Protein AF-A0A529N455-F1 (afdb_monomer_lite)

Structure (mmCIF, N/CA/C/O backbone):
data_AF-A0A529N455-F1
#
_entry.id   AF-A0A529N455-F1
#
loop_
_atom_site.group_PDB
_atom_site.id
_atom_site.type_symbol
_atom_site.label_atom_id
_atom_site.label_alt_id
_atom_site.label_comp_id
_atom_site.label_asym_id
_atom_site.label_entity_id
_atom_site.label_seq_id
_atom_site.pdbx_PDB_ins_code
_atom_site.Cartn_x
_atom_site.Cartn_y
_atom_site.Cartn_z
_atom_site.occupancy
_atom_site.B_iso_or_equiv
_atom_site.auth_seq_id
_atom_site.auth_comp_id
_atom_site.auth_asym_id
_atom_site.auth_atom_id
_atom_site.pdbx_PDB_model_num
ATOM 1 N N . MET A 1 1 ? -19.199 -0.300 16.831 1.00 49.59 1 MET A N 1
ATOM 2 C CA . MET A 1 1 ? -18.132 -1.034 16.120 1.00 49.59 1 MET A CA 1
ATOM 3 C C . MET A 1 1 ? -16.818 -0.425 16.566 1.00 49.59 1 MET A C 1
ATOM 5 O O . MET A 1 1 ? -16.733 0.795 16.595 1.00 49.59 1 MET A O 1
ATOM 9 N N . SER A 1 2 ? -15.924 -1.233 17.130 1.00 63.84 2 SER A N 1
ATOM 10 C CA . SER A 1 2 ? -14.846 -0.767 18.006 1.00 63.84 2 SER A CA 1
ATOM 11 C C . SER A 1 2 ? -13.664 -0.198 17.222 1.00 63.84 2 SER A C 1
ATOM 13 O O . SER A 1 2 ? -13.369 -0.638 16.115 1.00 63.84 2 SER A O 1
ATOM 15 N N . LEU A 1 3 ? -12.946 0.736 17.848 1.00 68.25 3 LEU A N 1
ATOM 16 C CA . LEU A 1 3 ? -11.662 1.279 17.389 1.00 68.25 3 LEU A CA 1
ATOM 17 C C . LEU A 1 3 ? -10.655 0.174 16.989 1.00 68.25 3 LEU A C 1
ATOM 19 O O . LEU A 1 3 ? -9.841 0.360 16.092 1.00 68.25 3 LEU A O 1
ATOM 23 N N . ALA A 1 4 ? -10.769 -1.008 17.605 1.00 73.38 4 ALA A N 1
ATOM 24 C CA . ALA A 1 4 ? -9.953 -2.180 17.304 1.00 73.38 4 ALA A CA 1
ATOM 25 C C . ALA A 1 4 ? -10.152 -2.728 15.878 1.00 73.38 4 ALA A C 1
ATOM 27 O O . ALA A 1 4 ? -9.189 -3.188 15.277 1.00 73.38 4 ALA A O 1
ATOM 28 N N . SER A 1 5 ? -11.365 -2.662 15.312 1.00 81.00 5 SER A N 1
ATOM 29 C CA . SER A 1 5 ? -11.602 -3.121 13.934 1.00 81.00 5 SER A CA 1
ATOM 30 C C . SER A 1 5 ? -10.922 -2.217 12.906 1.00 81.00 5 SER A C 1
ATOM 32 O O . SER A 1 5 ? -10.418 -2.706 11.903 1.00 81.00 5 SER A O 1
ATOM 34 N N . HIS A 1 6 ? -10.860 -0.912 13.177 1.00 81.88 6 HIS A N 1
ATOM 35 C CA . HIS A 1 6 ? -10.208 0.042 12.285 1.00 81.88 6 HIS A CA 1
ATOM 36 C C . HIS A 1 6 ? -8.688 -0.166 12.239 1.00 81.88 6 HIS A C 1
ATOM 38 O O . HIS A 1 6 ? -8.107 -0.210 11.159 1.00 81.88 6 HIS A O 1
ATOM 44 N N . LEU A 1 7 ? -8.060 -0.384 13.399 1.00 84.38 7 LEU A N 1
ATOM 45 C CA . LEU A 1 7 ? -6.632 -0.708 13.480 1.00 84.38 7 LEU A CA 1
ATOM 46 C C . LEU A 1 7 ? -6.290 -2.040 12.792 1.00 84.38 7 LEU A C 1
ATOM 48 O O . LEU A 1 7 ? -5.285 -2.108 12.089 1.00 84.38 7 LEU A O 1
ATOM 52 N N . ASP A 1 8 ? -7.127 -3.076 12.935 1.00 87.94 8 ASP A N 1
ATOM 53 C CA . ASP A 1 8 ? -6.906 -4.371 12.264 1.00 87.94 8 ASP A CA 1
ATOM 54 C C . ASP A 1 8 ? -6.989 -4.239 10.732 1.00 87.94 8 ASP A C 1
ATOM 56 O O . ASP A 1 8 ? -6.163 -4.784 9.997 1.00 87.94 8 ASP A O 1
ATOM 60 N N . GLU A 1 9 ? -7.943 -3.450 10.229 1.00 88.88 9 GLU A N 1
ATOM 61 C CA . GLU A 1 9 ? -8.053 -3.145 8.799 1.00 88.88 9 GLU A CA 1
ATOM 62 C C . GLU A 1 9 ? -6.850 -2.354 8.273 1.00 88.88 9 GLU A C 1
ATOM 64 O O . GLU A 1 9 ? -6.351 -2.653 7.184 1.00 88.88 9 GLU A O 1
ATOM 69 N N . LEU A 1 10 ? -6.369 -1.363 9.029 1.00 89.69 10 LEU A N 1
ATOM 70 C CA . LEU A 1 10 ? -5.183 -0.589 8.663 1.00 89.69 10 LEU A CA 1
ATOM 71 C C . LEU A 1 10 ? -3.930 -1.468 8.632 1.00 89.69 10 LEU A C 1
ATOM 73 O O . LEU A 1 10 ? -3.165 -1.400 7.670 1.00 89.69 10 LEU A O 1
ATOM 77 N N . GLN A 1 11 ? -3.750 -2.353 9.616 1.00 88.25 11 GLN A N 1
ATOM 78 C CA . GLN A 1 11 ? -2.635 -3.304 9.634 1.00 88.25 11 GLN A CA 1
ATOM 79 C C . GLN A 1 11 ? -2.673 -4.272 8.448 1.00 88.25 11 GLN A C 1
ATOM 81 O O . GLN A 1 11 ? -1.636 -4.512 7.823 1.00 88.25 11 GLN A O 1
ATOM 86 N N . ARG A 1 12 ? -3.854 -4.794 8.091 1.00 91.12 12 ARG A N 1
ATOM 87 C CA . ARG A 1 12 ? -4.021 -5.637 6.896 1.00 91.12 12 ARG A CA 1
ATOM 88 C C . ARG A 1 12 ? -3.621 -4.889 5.627 1.00 91.12 12 ARG A C 1
ATOM 90 O O . ARG A 1 12 ? -2.768 -5.372 4.888 1.00 91.12 12 ARG A O 1
ATOM 97 N N . LYS A 1 13 ? -4.156 -3.680 5.423 1.00 90.94 13 LYS A N 1
ATOM 98 C CA . LYS A 1 13 ? -3.815 -2.848 4.257 1.00 90.94 13 LYS A CA 1
ATOM 99 C C . LYS A 1 13 ? -2.328 -2.502 4.207 1.00 90.94 13 LYS A C 1
ATOM 101 O O . LYS A 1 13 ? -1.749 -2.499 3.126 1.00 90.94 13 LYS A O 1
ATOM 106 N N . HIS A 1 14 ? -1.700 -2.222 5.349 1.00 91.12 14 HIS A N 1
ATOM 107 C CA . HIS A 1 14 ? -0.261 -1.971 5.407 1.00 91.12 14 HIS A CA 1
ATOM 108 C C . HIS A 1 14 ? 0.538 -3.182 4.899 1.00 91.12 14 HIS A C 1
ATOM 110 O O . HIS A 1 14 ? 1.444 -3.017 4.083 1.00 91.12 14 HIS A O 1
ATOM 116 N N . GLY A 1 15 ? 0.182 -4.393 5.342 1.00 90.75 15 GLY A N 1
ATOM 117 C CA . GLY A 1 15 ? 0.824 -5.631 4.889 1.00 90.75 15 GLY A CA 1
ATOM 118 C C . GLY A 1 15 ? 0.625 -5.910 3.396 1.00 90.75 15 GLY A C 1
ATOM 119 O O . GLY A 1 15 ? 1.563 -6.334 2.719 1.00 90.75 15 GLY A O 1
ATOM 120 N N . ASP A 1 16 ? -0.563 -5.623 2.864 1.00 93.06 16 ASP A N 1
ATOM 121 C CA . ASP A 1 16 ? -0.853 -5.776 1.434 1.00 93.06 16 ASP A CA 1
ATOM 122 C C . ASP A 1 16 ? -0.025 -4.797 0.586 1.00 93.06 16 ASP A C 1
ATOM 124 O O . ASP A 1 16 ? 0.615 -5.208 -0.382 1.00 93.06 16 ASP A O 1
ATOM 128 N N . ILE A 1 17 ? 0.068 -3.526 0.999 1.00 91.44 17 ILE A N 1
ATOM 129 C CA . ILE A 1 17 ? 0.893 -2.521 0.308 1.00 91.44 17 ILE A CA 1
ATOM 130 C C . ILE A 1 17 ? 2.383 -2.874 0.378 1.00 91.44 17 ILE A C 1
ATOM 132 O O . ILE A 1 17 ? 3.115 -2.626 -0.577 1.00 91.44 17 ILE A O 1
ATOM 136 N N . GLU A 1 18 ? 2.866 -3.449 1.484 1.00 90.81 18 GLU A N 1
ATOM 137 C CA . GLU A 1 18 ? 4.250 -3.931 1.563 1.00 90.81 18 GLU A CA 1
ATOM 138 C C . GLU A 1 18 ? 4.539 -5.054 0.569 1.00 90.81 18 GLU A C 1
ATOM 140 O O . GLU A 1 18 ? 5.607 -5.052 -0.050 1.00 90.81 18 GLU A O 1
ATOM 145 N N . ARG A 1 19 ? 3.600 -5.988 0.396 1.00 91.88 19 ARG A N 1
ATOM 146 C CA . ARG A 1 19 ? 3.709 -7.043 -0.616 1.00 91.88 19 ARG A CA 1
ATOM 147 C C . ARG A 1 19 ? 3.718 -6.469 -2.023 1.00 91.88 19 ARG A C 1
ATOM 149 O O . ARG A 1 19 ? 4.670 -6.729 -2.750 1.00 91.88 19 ARG A O 1
ATOM 156 N N . GLU A 1 20 ? 2.738 -5.632 -2.359 1.00 90.38 20 GLU A N 1
ATOM 157 C CA . GLU A 1 20 ? 2.668 -4.966 -3.665 1.00 90.38 20 GLU A CA 1
ATOM 158 C C . GLU A 1 20 ? 3.949 -4.182 -3.959 1.00 90.38 20 GLU A C 1
ATOM 160 O O . GLU A 1 20 ? 4.502 -4.288 -5.048 1.00 90.38 20 GLU A O 1
ATOM 165 N N . LEU A 1 21 ? 4.476 -3.446 -2.975 1.00 89.56 21 LEU A N 1
ATOM 166 C CA . LEU A 1 21 ? 5.719 -2.694 -3.126 1.00 89.56 21 LEU A CA 1
ATOM 167 C C . LEU A 1 21 ? 6.923 -3.611 -3.366 1.00 89.56 21 LEU A C 1
ATOM 169 O O . LEU A 1 21 ? 7.781 -3.288 -4.183 1.00 89.56 21 LEU A O 1
ATOM 173 N N . THR A 1 22 ? 7.004 -4.731 -2.650 1.00 90.12 22 THR A N 1
ATOM 174 C CA . THR A 1 22 ? 8.105 -5.691 -2.792 1.00 90.12 22 THR A CA 1
ATOM 175 C C . THR A 1 22 ? 8.065 -6.361 -4.163 1.00 90.12 22 THR A C 1
ATOM 177 O O . THR A 1 22 ? 9.092 -6.443 -4.833 1.00 90.12 22 THR A O 1
ATOM 180 N N . ASP A 1 23 ? 6.882 -6.776 -4.612 1.00 90.69 23 ASP A N 1
ATOM 181 C CA . ASP A 1 23 ? 6.679 -7.374 -5.931 1.00 90.69 23 ASP A CA 1
ATOM 182 C C . ASP A 1 23 ? 6.978 -6.365 -7.046 1.00 90.69 23 ASP A C 1
ATOM 184 O O . ASP A 1 23 ? 7.693 -6.682 -7.996 1.00 90.69 23 ASP A O 1
ATOM 188 N N . ALA A 1 24 ? 6.522 -5.121 -6.880 1.00 89.06 24 ALA A N 1
ATOM 189 C CA . ALA A 1 24 ? 6.783 -4.022 -7.797 1.00 89.06 24 ALA A CA 1
ATOM 190 C C . ALA A 1 24 ? 8.283 -3.693 -7.891 1.00 89.06 24 ALA A C 1
ATOM 192 O O . ALA A 1 24 ? 8.820 -3.555 -8.984 1.00 89.06 24 ALA A O 1
ATOM 193 N N . MET A 1 25 ? 8.998 -3.647 -6.762 1.00 86.94 25 MET A N 1
ATOM 194 C CA . MET A 1 25 ? 10.453 -3.441 -6.744 1.00 86.94 25 MET A CA 1
ATOM 195 C C . MET A 1 25 ? 11.239 -4.619 -7.336 1.00 86.94 25 MET A C 1
ATOM 197 O O . MET A 1 25 ? 12.330 -4.417 -7.867 1.00 86.94 25 MET A O 1
ATOM 201 N N . ASN A 1 26 ? 10.704 -5.838 -7.250 1.00 88.81 26 ASN A N 1
ATOM 202 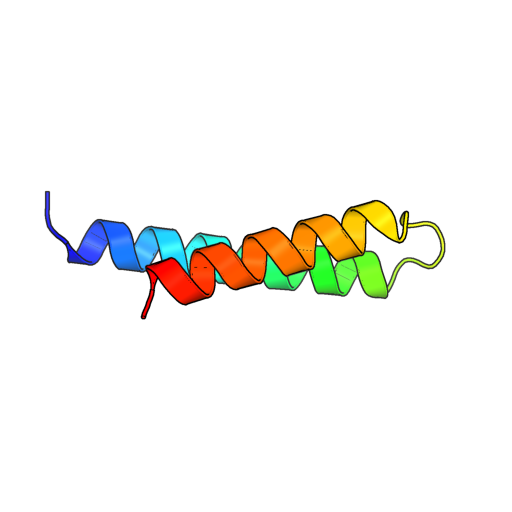C CA . ASN A 1 26 ? 11.305 -7.027 -7.854 1.00 88.81 26 ASN A CA 1
ATOM 203 C C . ASN A 1 26 ? 11.047 -7.124 -9.364 1.00 88.81 26 ASN A C 1
ATOM 205 O O . ASN A 1 26 ? 11.732 -7.889 -10.045 1.00 88.81 26 ASN A O 1
ATOM 209 N N . HIS A 1 27 ? 10.084 -6.369 -9.898 1.00 85.06 27 HIS A N 1
ATOM 210 C CA . HIS A 1 27 ? 9.754 -6.377 -11.316 1.00 85.06 27 HIS A CA 1
ATOM 211 C C . HIS A 1 27 ? 10.406 -5.175 -12.029 1.00 85.06 27 HIS A C 1
ATOM 213 O O . HIS A 1 27 ? 9.908 -4.059 -11.938 1.00 85.06 27 HIS A O 1
ATOM 219 N N . PRO A 1 28 ? 11.475 -5.356 -12.826 1.00 76.50 28 PRO A N 1
ATOM 220 C CA . PRO A 1 28 ? 12.198 -4.247 -13.473 1.00 76.50 28 PRO A CA 1
ATOM 221 C C . PRO A 1 28 ? 11.404 -3.521 -14.578 1.00 76.50 28 PRO A C 1
ATOM 223 O O . PRO A 1 28 ? 11.917 -2.604 -15.210 1.00 76.50 28 PRO A O 1
ATOM 226 N N . SER A 1 29 ? 10.172 -3.955 -14.847 1.00 85.12 29 SER A N 1
ATOM 227 C CA . SER A 1 29 ? 9.241 -3.330 -15.799 1.00 85.12 29 SER A CA 1
ATOM 228 C C . SER A 1 29 ? 8.114 -2.556 -15.117 1.00 85.12 29 SER A C 1
ATOM 230 O O . SER A 1 29 ? 7.239 -2.047 -15.813 1.00 85.12 29 SER A O 1
ATOM 232 N N . VAL A 1 30 ? 8.094 -2.515 -13.784 1.00 83.00 30 VAL A N 1
ATOM 233 C CA . VAL A 1 30 ? 7.153 -1.679 -13.043 1.00 83.00 30 VAL A CA 1
ATOM 234 C C . VAL A 1 30 ? 7.550 -0.216 -13.192 1.00 83.00 30 VAL A C 1
ATOM 236 O O . VAL A 1 30 ? 8.733 0.122 -13.236 1.00 83.00 30 VAL A O 1
ATOM 239 N N . ASP A 1 31 ? 6.546 0.649 -13.271 1.00 86.94 31 ASP A N 1
ATOM 240 C CA . ASP A 1 31 ? 6.750 2.087 -13.348 1.00 86.94 31 ASP A CA 1
ATOM 241 C C . ASP A 1 31 ? 7.246 2.618 -11.992 1.00 86.94 31 ASP A C 1
ATOM 243 O O . ASP A 1 31 ? 6.644 2.367 -10.942 1.00 86.94 31 ASP A O 1
ATOM 247 N N . ASP A 1 32 ? 8.323 3.405 -12.002 1.00 85.00 32 ASP A N 1
ATOM 248 C CA . ASP A 1 32 ? 8.823 4.098 -10.812 1.00 85.00 32 ASP A CA 1
ATOM 249 C C . ASP A 1 32 ? 7.728 4.958 -10.158 1.00 85.00 32 ASP A C 1
ATOM 251 O O . ASP A 1 32 ? 7.694 5.113 -8.932 1.00 85.00 32 ASP A O 1
ATOM 255 N N . LEU A 1 33 ? 6.789 5.486 -10.953 1.00 88.75 33 LEU A N 1
ATOM 256 C CA . LEU A 1 33 ? 5.642 6.234 -10.447 1.00 88.75 33 LEU A CA 1
ATOM 257 C C . LEU A 1 33 ? 4.727 5.363 -9.572 1.00 88.75 33 LEU A C 1
ATOM 259 O O . LEU A 1 33 ? 4.206 5.834 -8.557 1.00 88.75 33 LEU A O 1
ATOM 263 N N . GLU A 1 34 ? 4.555 4.092 -9.927 1.00 87.81 34 GLU A N 1
ATOM 264 C CA . GLU A 1 34 ? 3.756 3.126 -9.175 1.00 87.81 34 GLU A CA 1
ATOM 265 C C . GLU A 1 34 ? 4.422 2.809 -7.828 1.00 87.81 34 GLU A C 1
ATOM 267 O O . GLU A 1 34 ? 3.776 2.901 -6.781 1.00 87.81 34 GLU A O 1
ATOM 272 N N . ILE A 1 35 ? 5.745 2.605 -7.818 1.00 89.38 35 ILE A N 1
ATOM 273 C CA . ILE A 1 35 ? 6.544 2.432 -6.592 1.00 89.38 35 ILE A CA 1
ATOM 274 C C . ILE A 1 35 ? 6.424 3.661 -5.676 1.00 89.38 35 ILE A C 1
ATOM 276 O O . ILE A 1 35 ? 6.263 3.527 -4.458 1.00 89.38 35 ILE A O 1
ATOM 280 N N . VAL A 1 36 ? 6.495 4.874 -6.231 1.00 91.94 36 VAL A N 1
ATOM 281 C CA . VAL A 1 36 ? 6.351 6.121 -5.460 1.00 91.94 36 VAL A CA 1
ATOM 282 C C . VAL A 1 36 ? 4.947 6.247 -4.863 1.00 91.94 36 VAL A C 1
ATOM 284 O O . VAL A 1 36 ? 4.810 6.626 -3.695 1.00 91.94 36 VAL A O 1
ATOM 287 N N . ASN A 1 37 ? 3.907 5.899 -5.620 1.00 91.50 37 ASN A N 1
ATOM 288 C CA . ASN A 1 37 ? 2.529 5.911 -5.133 1.00 91.50 37 ASN A CA 1
ATOM 289 C C . ASN A 1 37 ? 2.308 4.883 -4.015 1.00 91.50 37 ASN A C 1
ATOM 291 O O . ASN A 1 37 ? 1.713 5.224 -2.989 1.00 91.50 37 ASN A O 1
ATOM 295 N N . LEU A 1 38 ? 2.842 3.667 -4.157 1.00 91.25 38 LEU A N 1
ATOM 296 C CA . LEU A 1 38 ? 2.789 2.628 -3.124 1.00 91.25 38 LEU 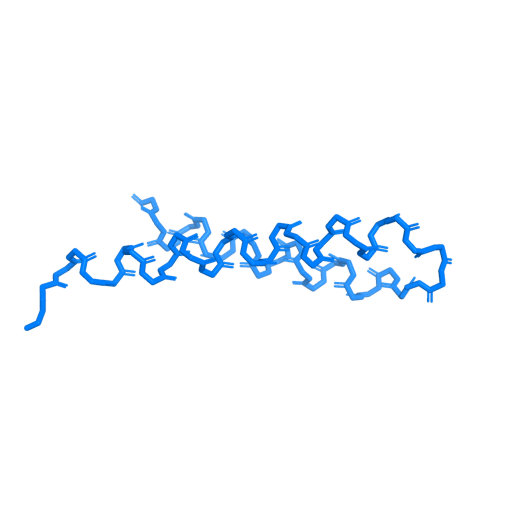A CA 1
ATOM 297 C C . LEU A 1 38 ? 3.496 3.075 -1.839 1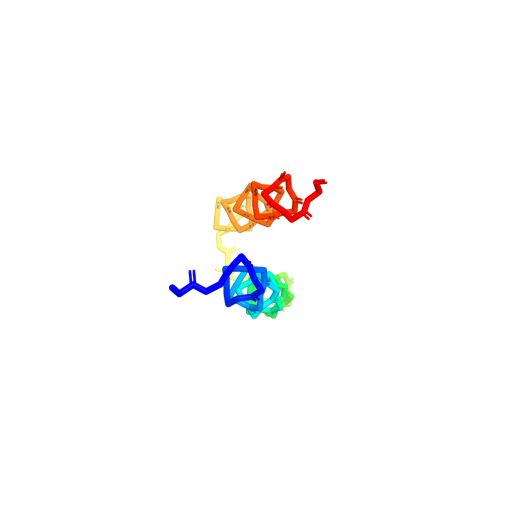.00 91.25 38 LEU A C 1
ATOM 299 O O . LEU A 1 38 ? 2.926 2.968 -0.753 1.00 91.25 38 LEU A O 1
ATOM 303 N N . LYS A 1 39 ? 4.686 3.682 -1.944 1.00 91.19 39 LYS A N 1
ATOM 304 C CA . LYS A 1 39 ? 5.404 4.252 -0.788 1.00 91.19 39 LYS A CA 1
ATOM 305 C C . LYS A 1 39 ? 4.612 5.359 -0.091 1.00 91.19 39 LYS A C 1
ATOM 307 O O . LYS A 1 39 ? 4.580 5.393 1.137 1.00 91.19 39 LYS A O 1
ATOM 312 N N . ARG A 1 40 ? 3.951 6.246 -0.846 1.00 93.12 40 ARG A N 1
ATOM 313 C CA . ARG A 1 40 ? 3.097 7.306 -0.277 1.00 93.12 40 ARG A CA 1
ATOM 314 C C . ARG A 1 40 ? 1.893 6.739 0.464 1.00 93.12 40 ARG A C 1
ATOM 316 O O . ARG A 1 40 ? 1.616 7.178 1.574 1.00 93.12 40 ARG A 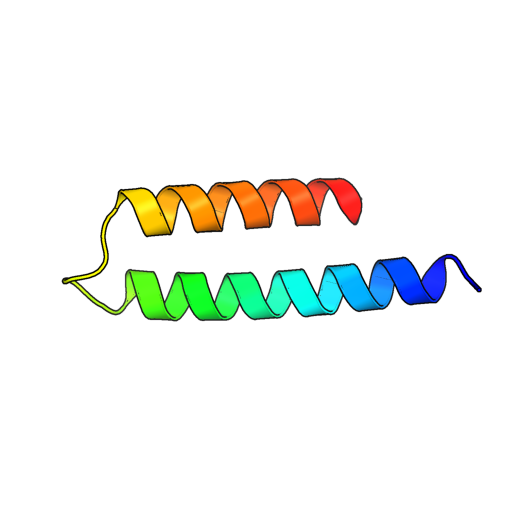O 1
ATOM 323 N N . ARG A 1 41 ? 1.203 5.753 -0.119 1.00 90.50 41 ARG A N 1
ATOM 324 C CA . ARG A 1 41 ? 0.071 5.084 0.543 1.00 90.50 41 ARG A CA 1
ATOM 325 C C . ARG A 1 41 ? 0.527 4.342 1.797 1.00 90.50 41 ARG A C 1
ATOM 327 O O . ARG A 1 41 ? -0.135 4.447 2.821 1.00 90.50 41 ARG A O 1
ATOM 334 N N . LYS A 1 42 ? 1.682 3.668 1.748 1.00 91.50 42 LYS A N 1
ATOM 335 C CA . LYS A 1 42 ? 2.289 3.019 2.918 1.00 91.50 42 LYS A CA 1
ATOM 336 C C . LYS A 1 42 ? 2.542 4.015 4.052 1.00 91.50 42 LYS A C 1
ATOM 338 O O . LYS A 1 42 ? 2.216 3.713 5.194 1.00 91.50 42 LYS A O 1
ATOM 343 N N . LEU A 1 43 ? 3.108 5.184 3.737 1.00 92.25 43 LEU A N 1
ATOM 344 C CA . LEU A 1 43 ? 3.365 6.232 4.726 1.00 92.25 43 LEU A CA 1
ATOM 345 C C . LEU A 1 43 ? 2.059 6.745 5.347 1.00 92.25 43 LEU A C 1
ATOM 347 O O . LEU A 1 43 ? 1.956 6.772 6.561 1.00 92.25 43 LEU A O 1
ATOM 351 N N . ALA A 1 44 ? 1.043 7.036 4.530 1.00 90.94 44 ALA A N 1
ATOM 352 C CA . ALA A 1 44 ? -0.253 7.500 5.025 1.00 90.94 44 ALA A CA 1
ATOM 353 C C . ALA A 1 44 ? -0.931 6.483 5.962 1.00 90.94 44 ALA A C 1
ATOM 355 O O . ALA A 1 44 ? -1.419 6.858 7.019 1.00 90.94 44 ALA A O 1
ATOM 356 N N . ILE A 1 45 ? -0.914 5.188 5.620 1.00 89.75 45 ILE A N 1
ATOM 357 C CA . ILE A 1 45 ? -1.472 4.146 6.500 1.00 89.75 45 ILE A CA 1
ATOM 358 C C . ILE A 1 45 ? -0.657 4.012 7.784 1.00 89.75 45 ILE A C 1
ATOM 360 O O . ILE A 1 45 ? -1.227 3.787 8.845 1.00 89.75 45 ILE A O 1
ATOM 364 N N . LYS A 1 46 ? 0.669 4.145 7.706 1.00 88.25 46 LYS A N 1
ATOM 365 C CA . LYS A 1 46 ? 1.516 4.149 8.898 1.00 88.25 46 LYS A CA 1
ATOM 366 C C . LYS A 1 46 ? 1.156 5.318 9.823 1.00 88.25 46 LYS A C 1
ATOM 368 O O . LYS A 1 46 ? 1.015 5.084 11.016 1.00 88.25 46 LYS A O 1
ATOM 373 N N . ASP A 1 47 ? 0.952 6.511 9.267 1.00 88.94 47 ASP A N 1
ATOM 374 C CA . ASP A 1 47 ? 0.543 7.706 10.015 1.00 88.94 47 ASP A CA 1
ATOM 375 C C . ASP A 1 47 ? -0.878 7.568 10.603 1.00 88.94 47 ASP A C 1
ATOM 377 O O . ASP A 1 47 ? -1.175 8.161 11.630 1.00 88.94 47 ASP A O 1
ATOM 381 N N . GLU A 1 48 ? -1.762 6.782 9.976 1.00 85.19 48 GLU A N 1
ATOM 382 C CA . GLU A 1 48 ? -3.102 6.468 10.506 1.00 85.19 48 GLU A CA 1
ATOM 383 C C . GLU A 1 48 ? -3.089 5.392 11.613 1.00 85.19 48 GLU A C 1
ATOM 385 O O . GLU A 1 48 ? -4.054 5.280 12.371 1.00 85.19 48 GLU A O 1
ATOM 390 N N . ILE A 1 49 ? -2.031 4.574 11.695 1.00 82.50 49 ILE A N 1
ATOM 391 C CA . ILE A 1 49 ? -1.854 3.545 12.737 1.00 82.50 49 ILE A CA 1
ATOM 392 C C . ILE A 1 49 ? -1.210 4.127 14.011 1.00 82.50 49 ILE A C 1
ATOM 394 O O . ILE A 1 49 ? -1.422 3.566 15.090 1.00 82.50 49 ILE A O 1
ATOM 398 N N . GLU A 1 50 ? -0.413 5.194 13.885 1.00 75.81 50 GLU A N 1
ATOM 399 C CA . GLU A 1 50 ? 0.331 5.864 14.972 1.00 75.81 50 GLU A CA 1
ATOM 400 C C . GLU A 1 50 ? -0.541 6.835 15.791 1.00 75.81 50 GLU A C 1
ATOM 402 O O . GLU A 1 50 ? -0.421 6.800 17.040 1.00 75.81 50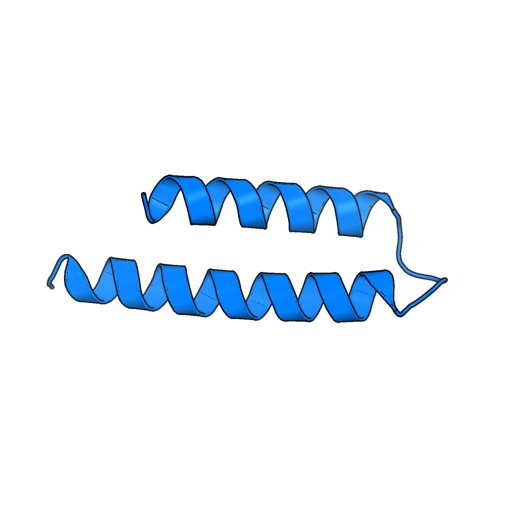 GLU A O 1
#

Secondary structure (DSSP,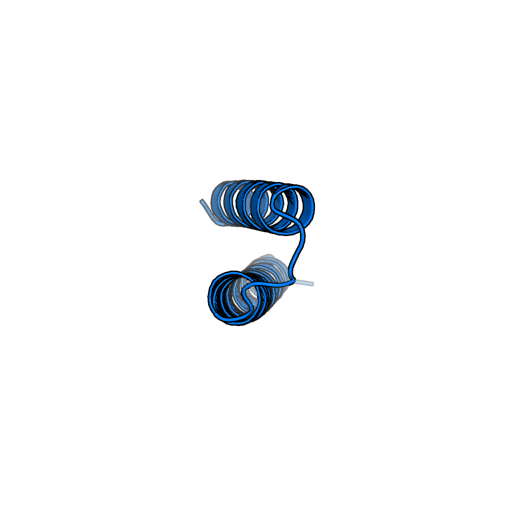 8-state):
--HHHHHHHHHHHHHHHHHHHHHHHH-TTS-HHHHHHHHHHHHHHHHHH-

Sequence (50 aa):
MSLASHLDELQRKHGDIERELTDAMNHPSVDDLEIVNLKRRKLAIKDEIE

Foldseek 3Di:
DDPVVVLVVLVVVLVVLVVVLVVLVVDPPRDVVVNVVSVVVNVVSVVVND

Radius of gyration: 12.53 Å; chains: 1; bounding box: 30×15×34 Å

pLDDT: mean 86.32, std 8.05, range [49.59, 93.12]